Protein AF-A0A9P9NQ58-F1 (afdb_monomer_lite)

Structure (mmCIF, N/CA/C/O backbone):
data_AF-A0A9P9NQ58-F1
#
_entry.id   AF-A0A9P9NQ58-F1
#
loop_
_atom_site.group_PDB
_atom_site.id
_atom_site.type_symbol
_atom_site.label_atom_id
_atom_site.label_alt_id
_atom_site.label_comp_id
_atom_site.label_asym_id
_atom_site.label_entity_id
_atom_site.label_seq_id
_atom_site.pdbx_PDB_ins_code
_atom_site.Cartn_x
_atom_site.Cartn_y
_atom_site.Cartn_z
_atom_site.occupancy
_atom_site.B_iso_or_equiv
_atom_site.auth_seq_id
_atom_site.auth_comp_id
_atom_site.auth_asym_id
_atom_site.auth_atom_id
_atom_site.pdbx_PDB_model_num
ATOM 1 N N . MET A 1 1 ? 11.124 -5.268 5.167 1.00 48.59 1 MET A N 1
ATOM 2 C CA . MET A 1 1 ? 11.624 -5.364 3.775 1.00 48.59 1 MET A CA 1
ATOM 3 C C . MET A 1 1 ? 12.241 -4.017 3.397 1.00 48.59 1 MET A C 1
ATOM 5 O O . MET A 1 1 ? 11.651 -3.011 3.747 1.00 48.59 1 MET A O 1
ATOM 9 N N . ARG A 1 2 ? 13.442 -3.957 2.799 1.00 47.41 2 ARG A N 1
ATOM 10 C CA . ARG A 1 2 ? 14.186 -2.688 2.563 1.00 47.41 2 ARG A CA 1
ATOM 11 C C . ARG A 1 2 ? 14.200 -2.220 1.099 1.00 47.41 2 ARG A C 1
ATOM 13 O O . ARG A 1 2 ? 14.945 -1.310 0.751 1.00 47.41 2 ARG A O 1
ATOM 20 N N . CYS A 1 3 ? 13.402 -2.842 0.240 1.00 52.69 3 CYS A N 1
ATOM 21 C CA . CYS A 1 3 ? 13.528 -2.678 -1.206 1.00 52.69 3 CYS A CA 1
ATOM 22 C C . CYS A 1 3 ? 12.510 -1.689 -1.817 1.00 52.69 3 CYS A C 1
ATOM 24 O O . CYS A 1 3 ? 12.424 -1.612 -3.029 1.00 52.69 3 CYS A O 1
ATOM 26 N N . GLY A 1 4 ? 11.763 -0.916 -1.020 1.00 44.50 4 GLY A N 1
ATOM 27 C CA . GLY A 1 4 ? 10.718 -0.031 -1.557 1.00 44.50 4 GLY A CA 1
ATOM 28 C C . GLY A 1 4 ? 11.156 1.389 -1.943 1.00 44.50 4 GLY A C 1
ATOM 29 O O . GLY A 1 4 ? 10.496 2.003 -2.767 1.00 44.50 4 GLY A O 1
ATOM 30 N N . TRP A 1 5 ? 12.237 1.934 -1.363 1.00 51.31 5 TRP A N 1
ATOM 31 C CA . TRP A 1 5 ? 12.405 3.403 -1.362 1.00 51.31 5 TRP A CA 1
ATOM 32 C C . TRP A 1 5 ? 13.759 3.963 -1.823 1.00 51.31 5 TRP A C 1
ATOM 34 O O . TRP A 1 5 ? 13.784 5.037 -2.412 1.00 51.31 5 TRP A O 1
ATOM 44 N N . LEU A 1 6 ? 14.888 3.278 -1.595 1.00 52.75 6 LEU A N 1
ATOM 45 C CA . LEU A 1 6 ? 16.218 3.883 -1.835 1.00 52.75 6 LEU A CA 1
ATOM 46 C C . LEU A 1 6 ? 17.215 3.016 -2.614 1.00 52.75 6 LEU A C 1
ATOM 48 O O . LEU A 1 6 ? 18.187 3.547 -3.145 1.00 52.75 6 LEU A O 1
ATOM 52 N N . LEU A 1 7 ? 17.023 1.694 -2.673 1.00 57.38 7 LEU A N 1
ATOM 53 C CA . LEU A 1 7 ? 18.052 0.766 -3.177 1.00 57.38 7 LEU A CA 1
ATOM 54 C C . LEU A 1 7 ? 17.551 -0.256 -4.202 1.00 57.38 7 LEU A C 1
ATOM 56 O O . LEU A 1 7 ? 18.360 -1.024 -4.727 1.00 57.38 7 LEU A O 1
ATOM 60 N N . CYS A 1 8 ? 16.253 -0.294 -4.497 1.00 63.25 8 CYS A N 1
ATOM 61 C CA . CYS A 1 8 ? 15.711 -1.143 -5.553 1.00 63.25 8 CYS A CA 1
ATOM 62 C C . CYS A 1 8 ? 14.800 -0.320 -6.452 1.00 63.25 8 CYS A C 1
ATOM 64 O O . CYS A 1 8 ? 14.124 0.598 -5.993 1.00 63.25 8 CYS A O 1
ATOM 66 N N . ASP A 1 9 ? 14.834 -0.643 -7.740 1.00 72.88 9 ASP A N 1
ATOM 67 C CA . ASP A 1 9 ? 13.877 -0.108 -8.693 1.00 72.88 9 ASP A CA 1
ATOM 68 C C . ASP A 1 9 ? 12.479 -0.646 -8.366 1.00 72.88 9 ASP A C 1
ATOM 70 O O . ASP A 1 9 ? 12.338 -1.789 -7.916 1.00 72.88 9 ASP A O 1
ATOM 74 N N . TRP A 1 10 ? 11.447 0.156 -8.625 1.00 67.44 10 TRP A N 1
ATOM 75 C CA . TRP A 1 10 ? 10.058 -0.263 -8.428 1.00 67.44 10 TRP A CA 1
ATOM 76 C C . TRP A 1 10 ? 9.748 -1.559 -9.188 1.00 67.44 10 TRP A C 1
ATOM 78 O O . TRP A 1 10 ? 8.998 -2.390 -8.683 1.00 67.44 10 TRP A O 1
ATOM 88 N N . GLY A 1 11 ? 10.371 -1.791 -10.351 1.00 71.62 11 GLY A N 1
ATOM 89 C CA . GLY A 1 11 ? 10.227 -3.043 -11.092 1.00 71.62 11 GLY A CA 1
ATOM 90 C C . GLY A 1 11 ? 10.754 -4.268 -10.335 1.00 71.62 11 GLY A C 1
ATOM 91 O O . GLY A 1 11 ? 10.092 -5.303 -10.307 1.00 71.62 11 GLY A O 1
ATOM 92 N N . ASP A 1 12 ? 11.909 -4.165 -9.674 1.00 70.69 12 ASP A N 1
ATOM 93 C CA . ASP A 1 12 ? 12.457 -5.259 -8.855 1.00 70.69 12 ASP A CA 1
ATOM 94 C C . ASP A 1 12 ? 11.581 -5.527 -7.617 1.00 70.69 12 ASP A C 1
ATOM 96 O O . ASP A 1 12 ? 11.446 -6.676 -7.192 1.00 70.69 12 ASP A O 1
ATOM 100 N N . TRP A 1 13 ? 10.962 -4.479 -7.064 1.00 69.12 13 TRP A N 1
ATOM 101 C CA . TRP A 1 13 ? 10.008 -4.590 -5.960 1.00 69.12 13 TRP A CA 1
ATOM 102 C C . TRP A 1 13 ? 8.724 -5.325 -6.369 1.00 69.12 13 TRP A C 1
ATOM 104 O O . TRP A 1 13 ? 8.357 -6.300 -5.715 1.00 69.12 13 TRP A O 1
ATOM 114 N N . TYR A 1 14 ? 8.089 -4.933 -7.481 1.00 70.06 14 TYR A N 1
ATOM 115 C CA . TYR A 1 14 ? 6.895 -5.619 -7.999 1.00 70.06 14 TYR A CA 1
ATOM 116 C C . TYR A 1 14 ? 7.169 -7.095 -8.307 1.00 70.06 14 TYR A C 1
ATOM 118 O O . TYR A 1 14 ? 6.405 -7.959 -7.887 1.00 70.06 14 TYR A O 1
ATOM 126 N N . ASN A 1 15 ? 8.308 -7.401 -8.936 1.00 73.38 15 ASN A N 1
ATOM 127 C CA . ASN A 1 15 ? 8.702 -8.784 -9.217 1.00 73.38 15 ASN A CA 1
ATOM 128 C C . ASN A 1 15 ? 8.872 -9.627 -7.941 1.00 73.38 15 ASN A C 1
ATOM 130 O O . ASN A 1 15 ? 8.608 -10.829 -7.952 1.00 73.38 15 ASN A O 1
ATOM 134 N N . PHE A 1 16 ? 9.333 -9.021 -6.842 1.00 76.50 16 PHE A N 1
ATOM 135 C CA . PHE A 1 16 ? 9.442 -9.710 -5.559 1.00 76.50 16 PHE A CA 1
ATOM 136 C C . PHE A 1 16 ? 8.068 -9.981 -4.933 1.00 76.50 16 PHE A C 1
ATOM 138 O O . PHE A 1 16 ? 7.857 -11.080 -4.428 1.00 76.50 16 PHE A O 1
ATOM 145 N N . GLU A 1 17 ? 7.139 -9.024 -4.973 1.00 71.44 17 GLU A N 1
ATOM 146 C CA . GLU A 1 17 ? 5.779 -9.201 -4.439 1.00 71.44 17 GLU A CA 1
ATOM 147 C C . GLU A 1 17 ? 4.972 -10.230 -5.246 1.00 71.44 17 GLU A C 1
ATOM 149 O O . GLU A 1 17 ? 4.274 -11.063 -4.658 1.00 71.44 17 GLU A O 1
ATOM 154 N N . ASP A 1 18 ? 5.114 -10.230 -6.574 1.00 75.00 18 ASP A N 1
ATOM 155 C CA . ASP A 1 18 ? 4.505 -11.236 -7.450 1.00 75.00 18 ASP A CA 1
ATOM 156 C C . ASP A 1 18 ? 5.051 -12.632 -7.128 1.00 75.00 18 ASP A C 1
ATOM 158 O O . ASP A 1 18 ? 4.284 -13.565 -6.877 1.00 75.00 18 ASP A O 1
ATOM 162 N N . TRP A 1 19 ? 6.380 -12.760 -7.024 1.00 80.88 19 TRP A N 1
ATOM 163 C CA . TRP A 1 19 ? 7.014 -14.005 -6.595 1.00 80.88 19 TRP A CA 1
ATOM 164 C C . TRP A 1 19 ? 6.562 -14.428 -5.195 1.00 80.88 19 TRP A C 1
ATOM 166 O O . TRP A 1 19 ? 6.295 -15.605 -4.975 1.00 80.88 19 TRP A O 1
ATOM 176 N N . PHE A 1 20 ? 6.459 -13.501 -4.239 1.00 75.62 20 PHE A N 1
ATOM 177 C CA . PHE A 1 20 ? 6.038 -13.810 -2.872 1.00 75.62 20 PHE A CA 1
ATOM 178 C C . PHE A 1 20 ? 4.592 -14.314 -2.838 1.00 75.62 20 PHE A C 1
ATOM 180 O O . PHE A 1 20 ? 4.292 -15.272 -2.129 1.00 75.62 20 PHE A O 1
ATOM 187 N N . THR A 1 21 ? 3.710 -13.715 -3.638 1.00 73.56 21 THR A N 1
ATOM 188 C CA . THR A 1 21 ? 2.311 -14.145 -3.769 1.00 73.56 21 THR A CA 1
ATOM 189 C C . THR A 1 21 ? 2.210 -15.555 -4.354 1.00 73.56 21 THR A C 1
ATOM 191 O O . THR A 1 21 ? 1.394 -16.352 -3.895 1.00 73.56 21 THR A O 1
ATOM 194 N N . GLU A 1 22 ? 3.053 -15.888 -5.334 1.00 79.25 22 GLU A N 1
ATOM 195 C CA . GLU A 1 22 ? 3.104 -17.226 -5.933 1.00 79.25 22 GLU A CA 1
ATOM 196 C C . GLU A 1 22 ? 3.749 -18.261 -4.996 1.00 79.25 22 GLU A C 1
ATOM 198 O O . GLU A 1 22 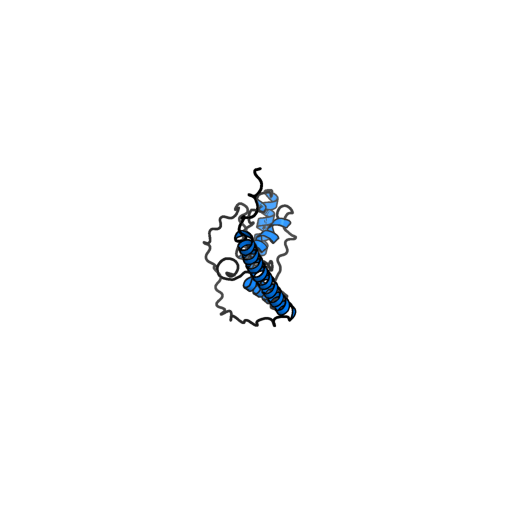? 3.248 -19.374 -4.841 1.00 79.25 22 GLU A O 1
ATOM 203 N N . ALA A 1 23 ? 4.851 -17.895 -4.339 1.00 80.25 23 ALA A N 1
ATOM 204 C CA . ALA A 1 23 ? 5.606 -18.773 -3.453 1.00 80.25 23 ALA A CA 1
ATOM 205 C C . ALA A 1 23 ? 4.898 -19.021 -2.113 1.00 80.25 23 ALA A C 1
ATOM 207 O O . ALA A 1 23 ? 5.145 -20.037 -1.460 1.00 80.25 23 ALA A O 1
ATOM 208 N N . CYS A 1 24 ? 4.045 -18.095 -1.675 1.00 78.06 24 CYS A N 1
ATOM 209 C CA . CYS A 1 24 ? 3.311 -18.161 -0.415 1.00 78.06 24 CYS A CA 1
ATOM 210 C C . CYS A 1 24 ? 1.813 -17.888 -0.646 1.00 78.06 24 CYS A C 1
ATOM 212 O O . CYS A 1 24 ? 1.304 -16.854 -0.208 1.00 78.06 24 CYS A O 1
ATOM 214 N N . PRO A 1 25 ? 1.076 -18.821 -1.279 1.00 77.25 25 PRO A N 1
ATOM 215 C CA . PRO A 1 25 ? -0.350 -18.6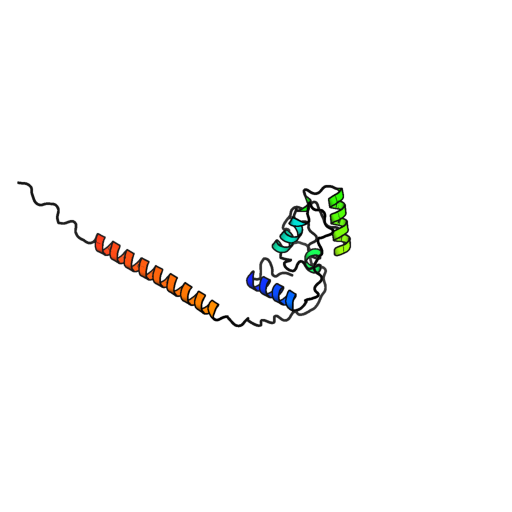42 -1.565 1.00 77.25 25 PRO A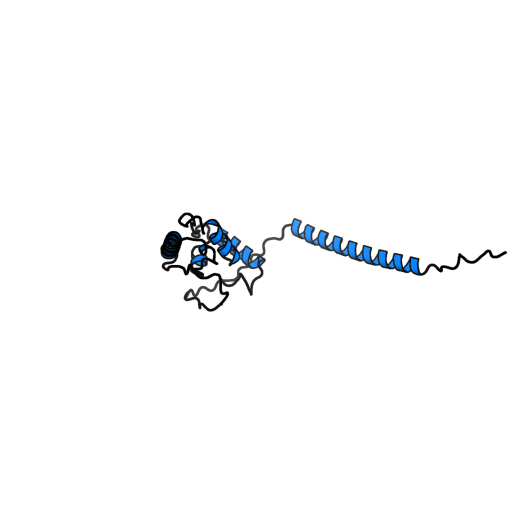 CA 1
ATOM 216 C C . PRO A 1 25 ? -1.203 -18.533 -0.290 1.00 77.25 25 PRO A C 1
ATOM 218 O O . PRO A 1 25 ? -2.239 -17.872 -0.291 1.00 77.25 25 PRO A O 1
ATOM 221 N N . ASP A 1 26 ? -0.729 -19.122 0.811 1.00 81.56 26 ASP A N 1
ATOM 222 C CA . ASP A 1 26 ? -1.377 -19.093 2.125 1.00 81.56 26 ASP A CA 1
ATOM 223 C C . ASP A 1 26 ? -0.893 -17.927 3.007 1.00 81.56 26 ASP A C 1
ATOM 225 O O . ASP A 1 26 ? -1.113 -17.921 4.223 1.00 81.56 26 ASP A O 1
ATOM 229 N N . ALA A 1 27 ? -0.194 -16.940 2.431 1.00 76.81 27 ALA A N 1
ATOM 230 C CA . ALA A 1 27 ? 0.218 -15.758 3.175 1.00 76.81 27 ALA A CA 1
ATOM 231 C C . ALA A 1 27 ? -1.013 -15.071 3.781 1.00 76.81 27 ALA A C 1
ATOM 233 O O . ALA A 1 27 ? -1.970 -14.720 3.086 1.00 76.81 27 ALA A O 1
ATOM 234 N N . LEU A 1 28 ? -0.983 -14.885 5.103 1.00 78.69 28 LEU A N 1
ATOM 235 C CA . LEU A 1 28 ? -2.107 -14.341 5.852 1.00 78.69 28 LEU A CA 1
ATOM 236 C C . LEU A 1 28 ? -2.336 -12.877 5.447 1.00 78.69 28 LEU A C 1
ATOM 238 O O . LEU A 1 28 ? -1.628 -11.970 5.905 1.00 78.69 28 LEU A O 1
ATOM 242 N N . LYS A 1 29 ? -3.319 -12.660 4.571 1.00 85.88 29 LYS A N 1
ATOM 243 C CA . LYS A 1 29 ? -3.798 -11.325 4.221 1.00 85.88 29 LYS A CA 1
ATOM 244 C C . LYS A 1 29 ? -4.508 -10.718 5.417 1.00 85.88 29 LYS A C 1
ATOM 246 O O . LYS A 1 29 ? -5.258 -11.392 6.124 1.00 85.88 29 LYS A O 1
ATOM 251 N N . VAL A 1 30 ? -4.248 -9.441 5.644 1.00 90.12 30 VAL A N 1
ATOM 252 C CA . VAL A 1 30 ? -4.914 -8.694 6.700 1.00 90.12 30 VAL A CA 1
ATOM 253 C C . VAL A 1 30 ? -6.377 -8.482 6.321 1.00 90.12 30 VAL A C 1
ATOM 255 O O . VAL A 1 30 ? -6.686 -8.007 5.231 1.00 90.12 30 VAL A O 1
ATOM 258 N N . ASP A 1 31 ? -7.279 -8.812 7.243 1.00 92.19 31 ASP A N 1
ATOM 259 C CA . ASP A 1 31 ? -8.687 -8.463 7.114 1.00 92.19 31 ASP A CA 1
ATOM 260 C C . ASP A 1 31 ? -8.965 -7.100 7.770 1.00 92.19 31 ASP A C 1
ATOM 262 O O . ASP A 1 31 ? -8.927 -6.939 8.993 1.00 92.19 31 ASP A O 1
ATOM 266 N N . TYR A 1 32 ? -9.272 -6.109 6.935 1.00 93.56 32 TYR A N 1
ATOM 267 C CA . TYR A 1 32 ? -9.638 -4.753 7.353 1.00 93.56 32 TYR A CA 1
ATOM 268 C C . TYR A 1 32 ? -11.130 -4.629 7.712 1.00 93.56 32 TYR A C 1
ATOM 270 O O . TYR A 1 32 ? -11.617 -3.531 7.995 1.00 93.56 32 TYR A O 1
ATOM 278 N N . SER A 1 33 ? -11.901 -5.724 7.679 1.00 93.56 33 SER A N 1
ATOM 279 C CA . SER A 1 33 ? -13.345 -5.699 7.930 1.00 93.56 33 SER A CA 1
ATOM 280 C C . SER A 1 33 ? -13.705 -5.134 9.308 1.00 93.56 33 SER A C 1
ATOM 282 O O . SER A 1 33 ? -14.689 -4.393 9.398 1.00 93.56 33 SER A O 1
ATOM 284 N N . GLY A 1 34 ? -12.874 -5.414 10.320 1.00 92.69 34 GLY A N 1
ATOM 285 C CA . GLY A 1 34 ? -13.031 -4.984 11.712 1.00 92.69 34 GLY A CA 1
ATOM 286 C C . GLY A 1 34 ? -12.669 -3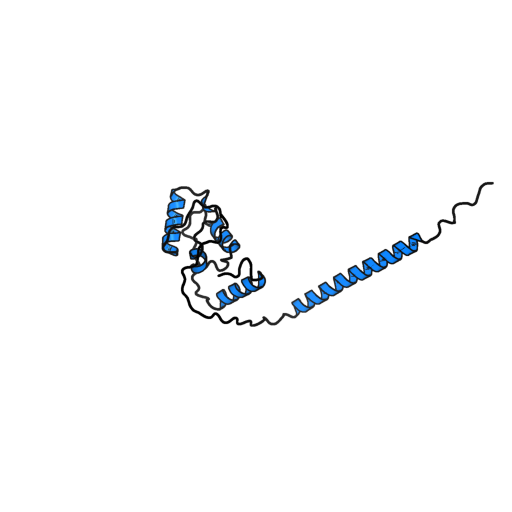.524 12.002 1.00 92.69 34 GLY A C 1
ATOM 287 O O . GLY A 1 34 ? -12.837 -3.078 13.135 1.00 92.69 34 GLY A O 1
ATOM 288 N N . LEU A 1 35 ? -12.191 -2.767 11.009 1.00 94.81 35 LEU A N 1
ATOM 289 C CA . LEU A 1 35 ? -11.884 -1.349 11.181 1.00 94.81 35 LEU A CA 1
ATOM 290 C C . LEU A 1 35 ? -13.124 -0.455 11.009 1.00 94.81 35 LEU A C 1
ATOM 292 O O . LEU A 1 35 ? -14.010 -0.759 10.201 1.00 94.81 35 LEU A O 1
ATOM 296 N N . PRO A 1 36 ? -13.174 0.693 11.710 1.00 95.69 36 PRO A N 1
ATOM 297 C CA . PRO A 1 36 ? -14.233 1.679 11.539 1.00 95.69 36 PRO A CA 1
ATOM 298 C C . PRO A 1 36 ? -14.191 2.314 10.143 1.00 95.69 36 PRO A C 1
ATOM 300 O O . PRO A 1 36 ? -13.133 2.463 9.525 1.00 95.69 36 PRO A O 1
ATOM 303 N N . SER A 1 37 ? -15.351 2.741 9.642 1.00 95.56 37 SER A N 1
ATOM 304 C CA . SER A 1 37 ? -15.491 3.302 8.290 1.00 95.56 37 SER A CA 1
ATOM 305 C C . SER A 1 37 ? -14.620 4.537 8.037 1.00 95.56 37 SER A C 1
ATOM 307 O O . SER A 1 37 ? -14.213 4.749 6.900 1.00 95.56 37 SER A O 1
ATOM 309 N N . CYS A 1 38 ? -14.288 5.311 9.078 1.00 94.31 38 CYS A N 1
ATOM 310 C CA . CYS A 1 38 ? -13.434 6.498 8.977 1.00 94.31 38 CYS A CA 1
ATOM 311 C C . CYS A 1 38 ? -12.014 6.194 8.466 1.00 94.31 38 CYS A C 1
ATOM 313 O O . CYS A 1 38 ? -11.411 7.051 7.828 1.00 94.31 38 CYS A O 1
ATOM 315 N N . ILE A 1 39 ? -11.497 4.982 8.707 1.00 94.31 39 ILE A N 1
ATOM 316 C CA . ILE A 1 39 ? -10.125 4.590 8.347 1.00 94.31 39 ILE A CA 1
ATOM 317 C C . ILE A 1 39 ? -10.079 3.447 7.325 1.00 94.31 39 ILE A C 1
ATOM 319 O O . ILE A 1 39 ? -9.093 3.294 6.606 1.00 94.31 39 ILE A O 1
ATOM 323 N N . LYS A 1 40 ? -11.152 2.653 7.234 1.00 93.50 40 LYS A N 1
ATOM 324 C CA . LYS A 1 40 ? -11.206 1.393 6.481 1.00 93.50 40 LYS A CA 1
ATOM 325 C C . LYS A 1 40 ? -10.851 1.526 4.999 1.00 93.50 40 LYS A C 1
ATOM 327 O O . LYS A 1 40 ? -10.277 0.599 4.444 1.00 93.50 40 LYS A O 1
ATOM 332 N N . SER A 1 41 ? -11.173 2.655 4.368 1.00 90.81 41 SER A N 1
ATOM 333 C CA . SER A 1 41 ? -10.812 2.919 2.968 1.00 90.81 41 SER A CA 1
ATOM 334 C C . SER A 1 41 ? -9.437 3.565 2.795 1.00 90.81 41 SER A C 1
ATOM 336 O O . SER A 1 41 ? -8.878 3.488 1.717 1.00 90.81 41 SER A O 1
ATOM 338 N N . CYS A 1 42 ? -8.900 4.223 3.824 1.00 92.75 42 CYS A N 1
ATOM 339 C CA . CYS A 1 42 ? -7.641 4.968 3.737 1.00 92.75 42 CYS A CA 1
ATOM 340 C C . CYS A 1 42 ? -6.434 4.095 4.095 1.00 92.75 42 CYS A C 1
ATOM 342 O O . CYS A 1 42 ? -5.401 4.154 3.434 1.00 92.75 42 CYS A O 1
ATOM 344 N N . LEU A 1 43 ? -6.564 3.264 5.135 1.00 91.94 43 LEU A N 1
ATOM 345 C CA . LEU A 1 43 ? -5.446 2.497 5.681 1.00 91.94 43 LEU A CA 1
ATOM 346 C C . LEU A 1 43 ? -4.815 1.522 4.668 1.00 91.94 43 LEU A C 1
ATOM 348 O O . LEU A 1 43 ? -3.588 1.514 4.572 1.00 91.94 43 LEU A O 1
ATOM 352 N N . PRO A 1 44 ? -5.588 0.725 3.897 1.00 91.31 44 PRO A N 1
ATOM 353 C CA . PRO A 1 44 ? -5.003 -0.195 2.922 1.00 91.31 44 PRO A CA 1
ATOM 354 C C . PRO A 1 44 ? -4.186 0.539 1.852 1.00 91.31 44 PRO A C 1
ATOM 356 O O . PRO A 1 44 ? -3.084 0.104 1.523 1.00 91.31 44 PRO A O 1
ATOM 359 N N . ASP A 1 45 ? -4.687 1.681 1.372 1.00 88.44 45 ASP A N 1
ATOM 360 C CA . ASP A 1 45 ? -4.024 2.495 0.350 1.00 88.44 45 ASP A CA 1
ATOM 361 C C . ASP A 1 45 ? -2.700 3.070 0.868 1.00 88.44 45 ASP A C 1
ATOM 363 O O . ASP A 1 45 ? -1.684 2.999 0.178 1.00 88.44 45 ASP A O 1
ATOM 367 N N . GLN A 1 46 ? -2.672 3.580 2.105 1.00 88.81 46 GLN A N 1
ATOM 368 C CA . GLN A 1 46 ? -1.439 4.111 2.699 1.00 88.81 46 GLN A CA 1
ATOM 369 C C . GLN A 1 46 ? -0.382 3.028 2.906 1.00 88.81 46 GLN A C 1
ATOM 371 O O . GLN A 1 46 ? 0.787 3.233 2.587 1.00 88.81 46 GLN A O 1
ATOM 376 N N . TYR A 1 47 ? -0.784 1.841 3.362 1.00 86.56 47 TYR A N 1
ATOM 377 C CA . TYR A 1 47 ? 0.145 0.721 3.473 1.00 86.56 47 TYR A CA 1
ATOM 378 C C . TYR A 1 47 ? 0.666 0.267 2.110 1.00 86.56 47 TYR A C 1
ATOM 380 O O . TYR A 1 47 ? 1.846 -0.062 2.008 1.00 86.56 47 TYR A O 1
ATOM 388 N N . MET A 1 48 ? -0.153 0.297 1.056 1.00 84.44 48 MET A N 1
ATOM 389 C CA . MET A 1 48 ? 0.323 0.037 -0.305 1.00 84.44 48 MET A CA 1
ATOM 390 C C . MET A 1 48 ? 1.342 1.086 -0.767 1.00 84.44 48 MET A C 1
ATOM 392 O O . MET A 1 48 ? 2.387 0.703 -1.288 1.00 84.44 48 MET A O 1
ATOM 396 N N . ILE A 1 49 ? 1.087 2.377 -0.522 1.00 81.81 49 ILE A N 1
ATOM 397 C CA . ILE A 1 49 ? 2.014 3.477 -0.849 1.00 81.81 49 ILE A CA 1
ATOM 398 C C . ILE A 1 49 ? 3.332 3.336 -0.078 1.00 81.81 49 ILE A C 1
ATOM 400 O O . ILE A 1 49 ? 4.405 3.513 -0.652 1.00 81.81 49 ILE A O 1
ATOM 404 N N . TYR A 1 50 ? 3.265 2.960 1.200 1.00 80.44 50 TYR A N 1
ATOM 405 C CA . TYR A 1 50 ? 4.446 2.688 2.018 1.00 80.44 50 TYR A CA 1
ATOM 406 C C . TYR A 1 50 ? 5.283 1.522 1.460 1.00 80.44 50 TYR A C 1
ATOM 408 O O . TYR A 1 50 ? 6.507 1.496 1.601 1.00 80.44 50 TYR A O 1
ATOM 416 N N . GLY A 1 51 ? 4.628 0.572 0.789 1.00 80.25 51 GLY A N 1
ATOM 417 C CA . GLY A 1 51 ? 5.248 -0.570 0.123 1.00 80.25 51 GLY A CA 1
ATOM 418 C C . GLY A 1 51 ? 4.651 -1.918 0.523 1.00 80.25 51 GLY A C 1
ATOM 419 O O . GLY A 1 51 ? 5.006 -2.928 -0.062 1.00 80.25 51 GLY A O 1
ATOM 420 N N . CYS A 1 52 ? 3.716 -1.986 1.468 1.00 82.25 52 CYS A N 1
ATOM 421 C CA . CYS A 1 52 ? 3.033 -3.223 1.862 1.00 82.25 52 CYS A CA 1
ATOM 422 C C . CYS A 1 52 ? 1.958 -3.652 0.840 1.00 82.25 52 CYS A C 1
ATOM 424 O O . CYS A 1 52 ? 0.769 -3.706 1.159 1.00 82.25 52 CYS A O 1
ATOM 426 N N . ILE A 1 53 ? 2.371 -3.973 -0.388 1.00 79.69 53 ILE A N 1
ATOM 427 C CA . ILE A 1 53 ? 1.486 -4.276 -1.527 1.00 79.69 53 ILE A CA 1
ATOM 428 C C . ILE A 1 53 ? 0.645 -5.530 -1.277 1.00 79.69 53 ILE A C 1
ATOM 430 O O . ILE A 1 53 ? -0.571 -5.508 -1.463 1.00 79.69 53 ILE A O 1
ATOM 434 N N . THR A 1 54 ? 1.261 -6.610 -0.796 1.00 80.69 54 THR A N 1
ATOM 435 C CA . THR A 1 54 ? 0.554 -7.858 -0.454 1.00 80.69 54 THR A CA 1
ATOM 436 C C . THR A 1 54 ? -0.391 -7.736 0.745 1.00 80.69 54 THR A C 1
ATOM 438 O O . THR A 1 54 ? -1.123 -8.686 1.030 1.00 80.69 54 THR A O 1
ATOM 441 N N . GLN A 1 55 ? -0.396 -6.594 1.450 1.00 85.62 55 GLN A N 1
ATOM 442 C CA . GLN A 1 55 ? -1.198 -6.358 2.659 1.00 85.62 55 GLN A CA 1
ATOM 443 C C . GLN A 1 55 ? -1.036 -7.490 3.691 1.00 85.62 55 GLN A C 1
ATOM 445 O O . GLN A 1 55 ? -1.975 -7.894 4.379 1.00 85.62 55 GLN A O 1
ATOM 450 N N . GLY A 1 56 ? 0.177 -8.046 3.769 1.00 85.62 56 GLY A N 1
ATOM 451 C CA . GLY A 1 56 ? 0.519 -9.102 4.708 1.00 85.62 56 GLY A CA 1
ATOM 452 C C . GLY A 1 56 ? 0.665 -8.567 6.130 1.00 85.62 56 GLY A C 1
ATOM 453 O O . GLY A 1 56 ? 1.197 -7.474 6.356 1.00 85.62 56 GLY A O 1
ATOM 454 N N . ARG A 1 57 ? 0.257 -9.382 7.109 1.00 86.19 57 ARG A N 1
ATOM 455 C CA . ARG A 1 57 ? 0.349 -9.055 8.543 1.00 86.19 57 ARG A CA 1
ATOM 456 C C . ARG A 1 57 ? 1.757 -8.620 8.963 1.00 86.19 57 ARG A C 1
ATOM 458 O O . ARG A 1 57 ? 1.905 -7.680 9.733 1.00 86.19 57 ARG A O 1
ATOM 465 N N . SER A 1 58 ? 2.796 -9.274 8.444 1.00 82.50 58 SER A N 1
ATOM 466 C CA . SER A 1 58 ? 4.196 -8.986 8.787 1.00 82.50 58 SER A CA 1
ATOM 467 C C . SER A 1 58 ? 4.641 -7.573 8.397 1.00 82.50 58 SER A C 1
ATOM 469 O O . SER A 1 58 ? 5.337 -6.927 9.176 1.00 82.50 58 SER A O 1
ATOM 471 N N . CYS A 1 59 ? 4.228 -7.079 7.226 1.00 83.62 59 CYS A N 1
ATOM 472 C CA . CYS A 1 59 ? 4.575 -5.734 6.765 1.00 83.62 59 CYS A CA 1
ATOM 473 C C . CYS A 1 59 ? 3.836 -4.669 7.580 1.00 83.62 59 CYS A C 1
ATOM 475 O O . CYS A 1 59 ? 4.451 -3.734 8.092 1.00 83.62 59 CYS A O 1
ATOM 477 N N . LEU A 1 60 ? 2.535 -4.879 7.789 1.00 87.50 60 LEU A N 1
ATOM 478 C CA . LEU A 1 60 ? 1.700 -3.983 8.582 1.00 87.50 60 LEU A CA 1
ATOM 479 C C . LEU A 1 60 ? 2.208 -3.863 10.027 1.00 87.50 60 LEU A C 1
ATOM 481 O O . LEU A 1 60 ? 2.352 -2.759 10.546 1.00 87.50 60 LEU A O 1
ATOM 485 N N . CYS A 1 61 ? 2.569 -4.983 10.658 1.00 87.56 61 CYS A N 1
ATOM 486 C CA . CYS A 1 61 ? 3.085 -4.976 12.026 1.00 87.56 61 CYS A CA 1
ATOM 487 C C . CYS A 1 61 ? 4.524 -4.450 12.150 1.00 87.56 61 CYS A C 1
ATOM 489 O O . CYS A 1 61 ? 4.932 -4.104 13.258 1.00 87.56 61 CYS A O 1
ATOM 491 N N . GLN A 1 62 ? 5.291 -4.374 11.052 1.00 85.44 62 GLN A N 1
ATOM 492 C CA . GLN A 1 62 ? 6.629 -3.769 11.054 1.00 85.44 62 GLN A CA 1
ATOM 493 C C . GLN A 1 62 ? 6.555 -2.239 11.182 1.00 85.44 62 GLN A C 1
ATOM 495 O O . GLN A 1 62 ? 7.430 -1.625 11.795 1.00 85.44 62 GLN A O 1
ATOM 500 N N . LYS A 1 63 ? 5.507 -1.626 10.626 1.00 80.12 63 LYS A N 1
ATOM 501 C CA . LYS A 1 63 ? 5.214 -0.198 10.754 1.00 80.12 63 LYS A CA 1
ATOM 502 C C . LYS A 1 63 ? 3.777 -0.022 11.213 1.00 80.12 63 LYS A C 1
ATOM 504 O O . LYS A 1 63 ? 2.877 0.202 10.411 1.00 80.12 63 LYS A O 1
ATOM 509 N N . GLN A 1 64 ? 3.575 -0.137 12.522 1.00 82.19 64 GLN A N 1
ATOM 510 C CA . GLN A 1 64 ? 2.297 0.137 13.175 1.00 82.19 64 GLN A CA 1
ATOM 511 C C . GLN A 1 64 ? 2.049 1.650 13.131 1.00 82.19 64 GLN A C 1
ATOM 513 O O . GLN A 1 64 ? 2.470 2.374 14.027 1.00 82.19 64 GLN A O 1
ATOM 518 N N . ASN A 1 65 ? 1.430 2.134 12.056 1.00 86.25 65 ASN A N 1
ATOM 519 C CA . ASN A 1 65 ? 1.111 3.541 11.846 1.00 86.25 65 ASN A CA 1
ATOM 520 C C . ASN A 1 65 ? -0.217 3.642 11.083 1.00 86.25 65 ASN A C 1
ATOM 522 O O . ASN A 1 65 ? -0.548 2.793 10.258 1.00 86.25 65 ASN A O 1
ATOM 526 N N . THR A 1 66 ? -0.992 4.681 11.368 1.00 89.00 66 THR A N 1
ATOM 527 C CA . THR A 1 66 ? -2.231 4.975 10.644 1.00 89.00 66 THR A CA 1
ATOM 528 C C . THR A 1 66 ? -2.036 5.936 9.474 1.00 89.00 66 THR A C 1
ATOM 530 O O . THR A 1 66 ? -2.993 6.161 8.737 1.00 89.00 66 THR A O 1
ATOM 533 N N . PHE A 1 67 ? -0.835 6.498 9.286 1.00 88.69 67 PHE A N 1
ATOM 534 C CA . PHE A 1 67 ? -0.502 7.415 8.187 1.00 88.69 67 PHE A CA 1
ATOM 535 C C . PHE A 1 67 ? -1.443 8.630 8.130 1.00 88.69 67 PHE A C 1
ATOM 537 O O . PHE A 1 67 ? -1.868 9.082 7.069 1.00 88.69 67 PHE A O 1
ATOM 544 N N . GLY A 1 68 ? -1.866 9.117 9.300 1.00 88.12 68 GLY A N 1
ATOM 545 C CA . GLY A 1 68 ? -2.852 10.190 9.416 1.00 88.12 68 GLY A CA 1
ATOM 546 C C . GLY A 1 68 ? -4.285 9.819 8.998 1.00 88.12 68 GLY A C 1
ATOM 547 O O . GLY A 1 68 ? -5.184 10.654 9.132 1.00 88.12 68 GLY A O 1
ATOM 548 N N . CYS A 1 69 ? -4.561 8.585 8.556 1.00 89.88 69 CYS A N 1
ATOM 549 C CA . CYS A 1 69 ? -5.916 8.151 8.197 1.00 89.88 69 CYS A CA 1
ATOM 550 C C . CYS A 1 69 ? -6.892 8.230 9.378 1.00 89.88 69 CYS A C 1
ATOM 552 O O . CYS A 1 69 ? -8.095 8.393 9.180 1.00 89.88 69 CYS A O 1
ATOM 554 N N . ALA A 1 70 ? -6.389 8.118 10.609 1.00 91.00 70 ALA A N 1
ATOM 555 C CA . ALA A 1 70 ? -7.213 8.127 11.807 1.00 91.00 70 ALA A CA 1
ATOM 556 C C . ALA A 1 70 ? -7.487 9.531 12.382 1.00 91.00 70 ALA A C 1
ATOM 558 O O . ALA A 1 70 ? -8.280 9.662 13.310 1.00 91.00 70 ALA A O 1
ATOM 559 N N . LEU A 1 71 ? -6.917 10.601 11.810 1.00 89.31 71 LEU A N 1
ATOM 560 C CA . LEU A 1 71 ? -7.072 11.975 12.325 1.00 89.31 71 LEU A CA 1
ATOM 561 C C . LEU A 1 71 ? -8.525 12.477 12.349 1.00 89.31 71 LEU A C 1
ATOM 563 O O . LEU A 1 71 ? -8.852 13.403 13.086 1.00 89.31 71 LEU A O 1
ATOM 567 N N . LYS A 1 72 ? -9.396 11.895 11.518 1.00 86.94 72 LYS A N 1
ATOM 568 C CA . LYS A 1 72 ? -10.825 12.242 11.430 1.00 86.94 72 LYS A CA 1
ATOM 569 C C . LYS A 1 72 ? -11.734 11.252 12.165 1.00 86.94 72 LYS A C 1
ATOM 571 O O . LYS A 1 72 ? -12.954 11.372 12.069 1.00 86.94 72 LYS A O 1
ATOM 576 N N . CYS A 1 73 ? -11.160 10.261 12.840 1.00 91.75 73 CYS A N 1
ATOM 577 C CA . CYS A 1 73 ? -11.903 9.285 13.622 1.00 91.75 73 CYS A CA 1
ATOM 578 C C . CYS A 1 73 ? -12.208 9.841 15.022 1.00 91.75 73 CYS A C 1
ATOM 580 O O . CYS A 1 73 ? -11.433 10.613 15.588 1.00 91.75 73 CYS A O 1
ATOM 582 N N . ASP A 1 74 ? -13.354 9.456 15.580 1.00 94.12 74 ASP A N 1
ATOM 583 C CA . ASP A 1 74 ? -13.722 9.788 16.954 1.00 94.12 74 ASP A CA 1
ATOM 584 C C . ASP A 1 74 ? -12.978 8.901 17.970 1.00 94.12 74 ASP A C 1
ATOM 586 O O . ASP A 1 74 ? -12.361 7.890 17.628 1.00 94.12 74 ASP A O 1
ATOM 590 N N . GLU A 1 75 ? -13.039 9.264 19.253 1.00 92.12 75 GLU A N 1
ATOM 591 C CA . GLU A 1 75 ? -12.328 8.550 20.323 1.00 92.12 75 GLU A CA 1
ATOM 592 C C . GLU A 1 75 ? -12.739 7.066 20.417 1.00 92.12 75 GLU A C 1
ATOM 594 O O . GLU A 1 75 ? -11.897 6.186 20.624 1.00 92.12 75 GLU A O 1
ATOM 599 N N . ALA A 1 76 ? -14.023 6.766 20.192 1.00 93.62 76 ALA A N 1
ATOM 600 C CA . ALA A 1 76 ? -14.533 5.397 20.172 1.00 93.62 76 ALA A CA 1
ATOM 601 C C . ALA A 1 76 ? -13.950 4.576 19.005 1.00 93.62 76 ALA A C 1
ATOM 603 O O . ALA A 1 76 ? -13.535 3.425 19.198 1.00 93.62 76 ALA A O 1
ATOM 604 N N . SER A 1 77 ? -13.854 5.165 17.808 1.00 94.50 77 SER A N 1
ATOM 605 C CA . SER A 1 77 ? -13.180 4.541 16.664 1.00 94.50 77 SER A CA 1
ATOM 606 C C . SER A 1 77 ? -11.689 4.354 16.921 1.00 94.50 77 SER A C 1
ATOM 608 O O . SER A 1 77 ? -11.165 3.285 16.621 1.00 94.50 77 SER A O 1
ATOM 610 N N . ASN A 1 78 ? -11.013 5.320 17.546 1.00 92.56 78 ASN A N 1
ATOM 611 C CA . ASN A 1 78 ? -9.587 5.216 17.879 1.00 92.56 78 ASN A CA 1
ATOM 612 C C . ASN A 1 78 ? -9.309 4.048 18.831 1.00 92.56 78 ASN A C 1
ATOM 614 O O . ASN A 1 78 ? -8.359 3.291 18.630 1.00 92.56 78 ASN A O 1
ATOM 618 N N . LYS A 1 79 ? -10.185 3.820 19.816 1.00 93.81 79 LYS A N 1
ATOM 619 C CA . LYS A 1 79 ? -10.106 2.636 20.683 1.00 93.81 79 LYS A CA 1
ATOM 620 C C . LYS A 1 79 ? -10.284 1.333 19.898 1.00 93.81 79 LYS A C 1
ATOM 622 O O . LYS A 1 79 ? -9.579 0.363 20.166 1.00 93.81 79 LYS A O 1
ATOM 627 N N . THR A 1 80 ? -11.192 1.319 18.923 1.00 95.06 80 THR A N 1
ATOM 628 C CA . THR A 1 80 ? -11.423 0.161 18.041 1.00 95.06 80 THR A CA 1
ATOM 629 C C . THR A 1 80 ? -10.208 -0.116 17.155 1.00 95.06 80 THR A C 1
ATOM 631 O O . THR A 1 80 ? -9.786 -1.262 17.040 1.00 95.06 80 THR A O 1
ATOM 634 N N . ILE A 1 81 ? -9.595 0.929 16.592 1.00 94.50 81 ILE A N 1
ATOM 635 C CA . ILE A 1 81 ? -8.362 0.845 15.796 1.00 94.50 81 ILE A CA 1
ATOM 636 C C . ILE A 1 81 ? -7.224 0.263 16.642 1.00 94.50 81 ILE A C 1
ATOM 638 O O . ILE A 1 81 ? -6.564 -0.682 16.216 1.00 94.50 81 ILE A O 1
ATOM 642 N N . ASN A 1 82 ? -7.038 0.762 17.867 1.00 94.00 82 ASN A N 1
ATOM 643 C CA . ASN A 1 82 ? -6.014 0.253 18.781 1.00 94.00 82 ASN A CA 1
ATOM 644 C C . ASN A 1 82 ? -6.243 -1.205 19.175 1.00 94.00 82 ASN A C 1
ATOM 646 O O . ASN A 1 82 ? -5.283 -1.973 19.222 1.00 94.00 82 ASN A O 1
ATOM 650 N N . GLY A 1 83 ? -7.495 -1.594 19.429 1.00 94.62 83 GLY A N 1
ATOM 651 C CA . GLY A 1 83 ? -7.858 -2.990 19.674 1.00 94.62 83 GLY A CA 1
ATOM 652 C C . GLY A 1 83 ? -7.507 -3.875 18.481 1.00 94.62 83 GLY A C 1
ATOM 653 O O . GLY A 1 83 ? -6.794 -4.858 18.639 1.00 94.62 83 GLY A O 1
ATOM 654 N N . TRP A 1 84 ? -7.892 -3.456 17.274 1.00 94.69 84 TRP A N 1
ATOM 655 C CA . TRP A 1 84 ? -7.599 -4.188 16.044 1.00 94.69 84 TRP A CA 1
ATOM 656 C C . TRP A 1 84 ? -6.090 -4.365 15.801 1.00 94.69 84 TRP A C 1
ATOM 658 O O . TRP A 1 84 ? -5.642 -5.473 15.511 1.00 94.69 84 TRP A O 1
ATOM 668 N N . PHE A 1 85 ? -5.281 -3.313 15.985 1.00 93.62 85 PHE A N 1
ATOM 669 C CA . PHE A 1 85 ? -3.819 -3.421 15.891 1.00 93.62 85 PHE A CA 1
ATOM 670 C C . PHE A 1 85 ? -3.226 -4.290 17.003 1.00 93.62 85 PHE A C 1
ATOM 672 O O . PHE A 1 85 ? -2.296 -5.047 16.743 1.00 93.62 85 PHE A O 1
ATOM 679 N N . THR A 1 86 ? -3.777 -4.244 18.217 1.00 93.56 86 THR A N 1
ATOM 680 C CA . THR A 1 86 ? -3.319 -5.095 19.325 1.00 93.56 86 THR A CA 1
ATOM 681 C C . THR A 1 86 ? -3.609 -6.568 19.048 1.00 93.56 86 THR A C 1
ATOM 683 O O . THR A 1 86 ? -2.729 -7.404 19.235 1.00 93.56 86 THR A O 1
ATOM 686 N N . ASP A 1 87 ? -4.789 -6.896 18.527 1.00 92.81 87 ASP A N 1
ATOM 687 C CA . ASP A 1 87 ? -5.155 -8.270 18.169 1.00 92.81 87 ASP A CA 1
ATOM 688 C C . ASP A 1 87 ? -4.306 -8.785 16.996 1.00 92.81 87 ASP A C 1
ATOM 690 O O . ASP A 1 87 ? -3.854 -9.935 16.978 1.00 92.81 87 ASP A O 1
ATOM 694 N N . LEU A 1 88 ? -4.037 -7.912 16.021 1.00 91.06 88 LEU A N 1
ATOM 695 C CA . LEU A 1 88 ? -3.269 -8.259 14.833 1.00 91.06 88 LEU A CA 1
ATOM 696 C C . LEU A 1 88 ? -1.756 -8.277 15.084 1.00 91.06 88 LEU A C 1
ATOM 698 O O . LEU A 1 88 ? -1.066 -9.133 14.550 1.00 91.06 88 LEU A O 1
ATOM 702 N N . CYS A 1 89 ? -1.193 -7.382 15.882 1.00 89.44 89 CYS A N 1
ATOM 703 C CA . CYS A 1 89 ? 0.260 -7.198 16.005 1.00 89.44 89 CYS A CA 1
ATOM 704 C C . CYS A 1 89 ? 0.796 -7.401 17.426 1.00 89.44 89 CYS A C 1
ATOM 706 O O . CYS A 1 89 ? 2.010 -7.409 17.618 1.00 89.44 89 CYS A O 1
ATOM 708 N N . GLY A 1 90 ? -0.077 -7.592 18.415 1.00 90.75 90 GLY A N 1
ATOM 709 C CA . GLY A 1 90 ? 0.286 -7.717 19.828 1.00 90.75 90 GLY A CA 1
ATOM 710 C C . GLY A 1 90 ? 0.579 -6.383 20.521 1.00 90.75 90 GLY A C 1
ATOM 711 O O . GLY A 1 90 ? 0.951 -6.385 21.692 1.00 90.75 90 GLY A O 1
ATOM 712 N N . ALA A 1 91 ? 0.429 -5.254 19.823 1.00 85.00 91 ALA A N 1
ATOM 713 C CA . ALA A 1 91 ? 0.683 -3.918 20.348 1.00 85.00 91 ALA A CA 1
ATOM 714 C C . ALA A 1 91 ? -0.294 -2.886 19.747 1.00 85.00 91 ALA A C 1
ATOM 716 O O . ALA A 1 91 ? -0.710 -3.048 18.596 1.00 85.00 91 ALA A O 1
ATOM 717 N N . PRO A 1 92 ? -0.679 -1.846 20.511 1.00 86.62 92 PRO A N 1
ATOM 718 C CA . PRO A 1 92 ? -1.528 -0.771 20.010 1.00 86.62 92 PRO A CA 1
ATOM 719 C C . PRO A 1 92 ? -0.752 0.144 19.055 1.00 86.62 92 PRO A C 1
ATOM 721 O O . PRO A 1 92 ? 0.469 0.256 19.142 1.00 86.62 92 PRO A O 1
ATOM 724 N N . VAL A 1 93 ? -1.478 0.839 18.180 1.00 87.00 93 VAL A N 1
ATOM 725 C CA . VAL A 1 93 ? -0.903 1.803 17.236 1.00 87.00 93 VAL A CA 1
ATOM 726 C C . VAL A 1 93 ? -0.968 3.226 17.793 1.00 87.00 93 VAL A C 1
ATOM 728 O O . VAL A 1 93 ? -1.865 3.562 18.564 1.00 87.00 93 VAL A O 1
ATOM 731 N N . ASP A 1 94 ? -0.034 4.087 17.389 1.00 77.62 94 ASP A N 1
ATOM 732 C CA . ASP A 1 94 ? -0.185 5.521 17.619 1.00 77.62 94 ASP A CA 1
ATOM 733 C C . ASP A 1 94 ? -1.139 6.115 16.571 1.00 77.62 94 ASP A C 1
ATOM 735 O O . ASP A 1 94 ? -0.891 6.096 15.364 1.00 77.62 94 ASP A O 1
ATOM 739 N N . VAL A 1 95 ? -2.278 6.607 17.049 1.00 77.50 95 VAL A N 1
ATOM 740 C CA . VAL A 1 95 ? -3.372 7.140 16.226 1.00 77.50 95 VAL A CA 1
ATOM 741 C C . VAL A 1 95 ? -3.181 8.637 15.936 1.00 77.50 95 VAL A C 1
ATOM 743 O O . VAL A 1 95 ? -3.914 9.218 15.137 1.00 77.50 95 VAL A O 1
ATOM 746 N N . THR A 1 96 ? -2.211 9.281 16.594 1.00 64.81 96 THR A N 1
ATOM 747 C CA . THR A 1 96 ? -2.042 10.743 16.589 1.00 64.81 96 THR A CA 1
ATOM 748 C C . THR A 1 96 ? -0.979 11.253 15.620 1.00 64.81 96 THR A C 1
ATOM 750 O O . THR A 1 96 ? -0.915 12.452 15.354 1.00 64.81 96 THR A O 1
ATOM 753 N N . THR A 1 97 ? -0.177 10.362 15.043 1.00 58.81 97 THR A N 1
ATOM 754 C CA . THR A 1 97 ? 0.934 10.723 14.163 1.00 58.81 97 THR A CA 1
ATOM 755 C C . THR A 1 97 ? 0.499 10.757 12.692 1.00 58.81 97 THR A C 1
ATOM 757 O O . THR A 1 97 ? 0.285 9.739 12.036 1.00 58.81 97 THR A O 1
ATOM 760 N N . SER A 1 98 ? 0.367 11.968 12.139 1.00 55.16 98 SER A N 1
ATOM 761 C CA . SER A 1 98 ? 0.648 12.197 10.716 1.00 55.16 98 SER A CA 1
ATOM 762 C C . SER A 1 98 ? 2.151 12.024 10.523 1.00 55.16 98 SER A C 1
ATOM 764 O O . SER A 1 98 ? 2.896 12.592 11.314 1.00 55.16 98 SER A O 1
ATOM 766 N N . GLU A 1 99 ? 2.580 11.229 9.542 1.00 56.91 99 GLU A N 1
ATOM 767 C CA . GLU A 1 99 ? 3.984 10.832 9.357 1.00 56.91 99 GLU A CA 1
ATOM 768 C C . GLU A 1 99 ? 4.997 11.953 9.626 1.00 56.91 99 GLU A C 1
ATOM 770 O O . GLU A 1 99 ? 5.029 12.958 8.916 1.00 56.91 99 GLU A O 1
ATOM 775 N N . ASP A 1 100 ? 5.866 11.713 10.608 1.00 44.06 100 ASP A N 1
ATOM 776 C CA . ASP A 1 100 ? 7.245 12.175 10.552 1.00 44.06 100 ASP A CA 1
ATOM 777 C C . ASP A 1 100 ? 8.035 11.036 9.897 1.00 44.06 100 ASP A C 1
ATOM 779 O O . ASP A 1 100 ? 7.990 9.889 10.358 1.00 44.06 100 ASP A O 1
ATOM 783 N N . TRP A 1 101 ? 8.698 11.314 8.779 1.00 51.12 101 TRP A N 1
ATOM 784 C CA . TRP A 1 101 ? 9.479 10.334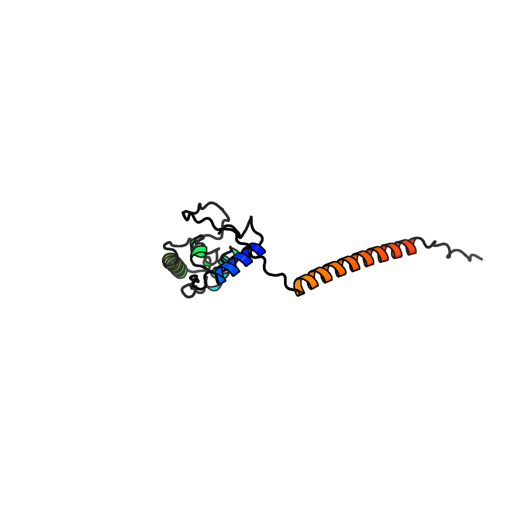 8.016 1.00 51.12 101 TRP A CA 1
ATOM 785 C C . TRP A 1 101 ? 10.842 10.061 8.675 1.00 51.12 101 TRP A C 1
ATOM 787 O O . TRP A 1 101 ? 11.845 9.901 7.982 1.00 51.12 101 TRP A O 1
ATOM 797 N N . ASP A 1 102 ? 10.899 10.012 10.008 1.00 41.12 102 ASP A N 1
ATOM 798 C CA . ASP A 1 102 ? 12.134 9.726 10.732 1.00 41.12 102 ASP A CA 1
ATOM 799 C C . ASP A 1 102 ? 12.394 8.211 10.772 1.00 41.12 102 ASP A C 1
ATOM 801 O O . ASP A 1 102 ? 11.790 7.411 11.501 1.00 41.12 102 ASP A O 1
ATOM 805 N N . ASP A 1 103 ? 13.319 7.819 9.902 1.00 46.41 103 ASP A N 1
ATOM 806 C CA . ASP A 1 103 ? 13.970 6.519 9.797 1.00 46.41 103 ASP A CA 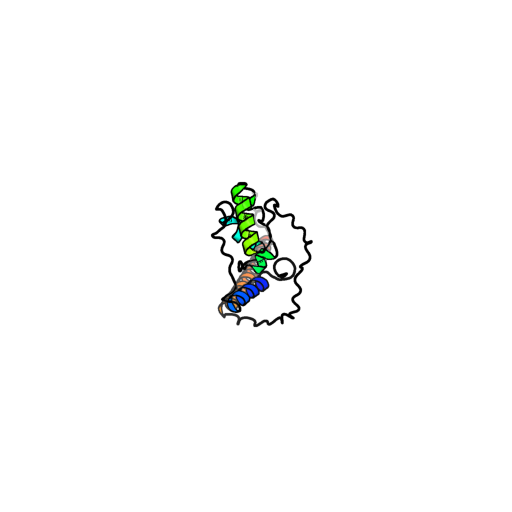1
ATOM 807 C C . ASP A 1 103 ? 14.837 6.221 11.040 1.00 46.41 103 ASP A C 1
ATOM 809 O O . ASP A 1 103 ? 16.057 6.206 10.952 1.00 46.41 103 ASP A O 1
ATOM 813 N N . ASP A 1 104 ? 14.244 5.950 12.209 1.00 39.72 104 ASP A N 1
ATOM 814 C CA . ASP A 1 104 ? 15.043 5.584 13.401 1.00 39.72 104 ASP A CA 1
ATOM 815 C C . ASP A 1 104 ? 14.371 4.571 14.349 1.00 39.72 104 ASP A C 1
ATOM 817 O O . ASP A 1 104 ? 14.451 4.653 15.574 1.00 39.72 104 ASP A O 1
ATOM 821 N N . VAL A 1 105 ? 13.736 3.530 13.794 1.00 44.34 105 VAL A N 1
ATOM 822 C CA . VAL A 1 105 ? 13.403 2.325 14.580 1.00 44.34 105 VAL A CA 1
ATOM 823 C C . VAL A 1 105 ? 14.277 1.153 14.120 1.00 44.34 105 VAL A C 1
ATOM 825 O O . VAL A 1 105 ? 14.075 0.639 13.013 1.00 44.34 105 VAL A O 1
ATOM 828 N N . PRO A 1 106 ? 15.246 0.690 14.934 1.00 36.31 106 PRO A N 1
ATOM 829 C CA . PRO A 1 106 ? 16.033 -0.487 14.600 1.00 36.31 106 PRO A CA 1
ATOM 830 C C . PRO A 1 106 ? 15.133 -1.735 14.636 1.00 36.31 106 PRO A C 1
ATOM 832 O O . PRO A 1 106 ? 14.369 -1.920 15.586 1.00 36.31 106 PRO A O 1
ATOM 835 N N . PRO A 1 107 ? 15.193 -2.621 13.625 1.00 42.81 107 PRO A N 1
ATOM 836 C CA . PRO A 1 107 ? 14.359 -3.810 13.609 1.00 42.81 107 PRO A CA 1
ATOM 837 C C . PRO A 1 107 ? 14.896 -4.843 14.607 1.00 42.81 107 PRO A C 1
ATOM 839 O O . PRO A 1 107 ? 15.902 -5.505 14.352 1.00 42.81 107 PRO A O 1
ATOM 842 N N . THR A 1 108 ? 14.184 -5.046 15.714 1.00 38.91 108 THR A N 1
ATOM 843 C CA . THR A 1 108 ? 14.302 -6.273 16.513 1.00 38.91 108 THR A CA 1
ATOM 844 C C . THR A 1 108 ? 13.599 -7.400 15.760 1.00 38.91 108 THR A C 1
ATOM 846 O O . THR A 1 108 ? 12.428 -7.688 15.986 1.00 38.91 108 THR A O 1
ATOM 849 N N . ALA A 1 109 ? 14.307 -8.023 14.821 1.00 37.69 109 ALA A N 1
ATOM 850 C CA . ALA A 1 109 ? 13.925 -9.309 14.249 1.00 37.69 109 ALA A CA 1
ATOM 851 C C . ALA A 1 109 ? 15.190 -10.076 13.847 1.00 37.69 109 ALA A C 1
ATOM 853 O O . ALA A 1 109 ? 15.724 -9.927 12.748 1.00 37.69 109 ALA A O 1
ATOM 854 N N . THR A 1 110 ? 15.681 -10.904 14.767 1.00 35.44 110 THR A N 1
ATOM 855 C CA . THR A 1 110 ? 16.738 -11.881 14.507 1.00 35.44 110 THR A CA 1
ATOM 856 C C . THR A 1 110 ? 16.159 -13.025 13.678 1.00 35.44 110 THR A C 1
ATOM 858 O O . THR A 1 110 ? 15.644 -13.994 14.224 1.00 35.44 110 THR A O 1
ATOM 861 N N . HIS A 1 111 ? 16.259 -12.930 12.354 1.00 40.72 111 HIS A N 1
ATOM 862 C CA . HIS A 1 111 ? 16.150 -14.087 11.468 1.00 40.72 111 HIS A CA 1
ATOM 863 C C . HIS A 1 111 ? 17.379 -14.141 10.561 1.00 40.72 111 HIS A C 1
ATOM 865 O O . HIS A 1 111 ? 17.471 -13.481 9.528 1.00 40.72 111 HIS A O 1
ATOM 871 N N . THR A 1 112 ? 18.353 -14.946 10.980 1.00 37.47 112 THR A N 1
ATOM 872 C CA . THR A 1 112 ? 19.483 -15.401 10.166 1.00 37.47 112 THR A CA 1
ATOM 873 C C . THR A 1 112 ? 18.977 -16.376 9.108 1.00 37.47 112 THR A C 1
ATOM 875 O O . THR A 1 112 ? 18.963 -17.586 9.315 1.00 37.47 112 THR A O 1
ATOM 878 N N . GLY A 1 113 ? 18.528 -15.836 7.981 1.00 40.03 113 GLY A N 1
ATOM 879 C CA . GLY A 1 113 ? 18.259 -16.585 6.761 1.00 40.03 113 GLY A CA 1
ATOM 880 C C . GLY A 1 113 ? 18.936 -15.876 5.600 1.00 40.03 113 GLY A C 1
ATOM 881 O O . GLY A 1 113 ? 18.523 -14.790 5.205 1.00 40.03 113 GLY A O 1
ATOM 882 N N . THR A 1 114 ? 20.005 -16.459 5.068 1.00 39.91 114 THR A N 1
ATOM 883 C CA . THR A 1 114 ? 20.629 -16.032 3.814 1.00 39.91 114 THR A CA 1
ATOM 884 C C . THR A 1 114 ? 19.624 -16.211 2.677 1.00 39.91 114 THR A C 1
ATOM 886 O O . THR A 1 114 ? 19.499 -17.294 2.110 1.00 39.91 114 THR A O 1
ATOM 889 N N . VAL A 1 115 ? 18.891 -15.146 2.344 1.00 41.00 115 VAL A N 1
ATOM 890 C CA . VAL A 1 115 ? 18.015 -15.109 1.169 1.00 41.00 115 VAL A CA 1
ATOM 891 C C . VAL A 1 115 ? 18.908 -15.092 -0.069 1.00 41.00 115 VAL A C 1
ATOM 893 O O . VAL A 1 115 ? 19.514 -14.076 -0.417 1.00 41.00 115 VAL A O 1
ATOM 896 N N . GLN A 1 116 ? 19.039 -16.251 -0.713 1.00 40.75 116 GLN A N 1
ATOM 897 C CA . GLN A 1 116 ? 19.651 -16.351 -2.029 1.00 40.75 116 GLN A CA 1
ATOM 898 C C . GLN A 1 116 ? 18.850 -15.500 -3.019 1.00 40.75 116 GLN A C 1
ATOM 900 O O . GLN A 1 116 ? 17.669 -15.743 -3.253 1.00 40.75 116 GLN A O 1
ATOM 905 N N . ARG A 1 117 ? 19.516 -14.518 -3.638 1.00 46.81 117 ARG A N 1
ATOM 906 C CA . ARG A 1 117 ? 19.032 -13.859 -4.855 1.00 46.81 117 ARG A CA 1
ATOM 907 C C . ARG A 1 117 ? 18.969 -14.895 -5.972 1.00 46.81 117 ARG A C 1
ATOM 909 O O . ARG A 1 117 ? 19.984 -15.172 -6.609 1.00 46.81 117 ARG A O 1
ATOM 916 N N . VAL A 1 118 ? 17.789 -15.432 -6.234 1.00 43.12 118 VAL A N 1
ATOM 917 C CA . VAL A 1 118 ? 17.526 -16.186 -7.457 1.00 43.12 118 VAL A CA 1
ATOM 918 C C . VAL A 1 118 ? 16.785 -15.250 -8.403 1.00 43.12 118 VAL A C 1
ATOM 920 O O . VAL A 1 118 ? 15.638 -14.898 -8.164 1.00 43.12 118 VAL A O 1
ATOM 923 N N . ARG A 1 119 ? 17.466 -14.809 -9.466 1.00 49.72 119 ARG A N 1
ATOM 924 C CA . ARG A 1 119 ? 16.814 -14.236 -10.648 1.00 49.72 119 ARG A CA 1
ATOM 925 C C . ARG A 1 119 ? 16.537 -15.370 -11.634 1.00 49.72 119 ARG A C 1
ATOM 927 O O . ARG A 1 119 ? 17.485 -15.808 -12.287 1.00 49.72 119 ARG A O 1
ATOM 934 N N . PRO A 1 120 ? 15.285 -15.771 -11.870 1.00 42.97 120 PRO A N 1
ATOM 935 C CA . PRO A 1 120 ? 14.878 -16.196 -13.190 1.00 42.97 120 PRO A CA 1
ATOM 936 C C . PRO A 1 120 ? 14.351 -14.961 -13.922 1.00 42.97 120 PRO A C 1
ATOM 938 O O . PRO A 1 120 ? 13.300 -14.413 -13.611 1.00 42.97 120 PRO A O 1
ATOM 941 N N . LYS A 1 121 ? 15.138 -14.485 -14.885 1.00 52.72 121 LYS A N 1
ATOM 942 C CA . LYS A 1 121 ? 14.709 -13.476 -15.853 1.00 52.72 121 LYS A CA 1
ATOM 943 C C . LYS A 1 121 ? 13.521 -14.067 -16.621 1.00 52.72 121 LYS A C 1
ATOM 945 O O . LYS A 1 121 ? 13.700 -15.103 -17.263 1.00 52.72 121 LYS A O 1
ATOM 950 N N . ALA A 1 122 ? 12.341 -13.452 -16.536 1.00 61.47 122 ALA A N 1
ATOM 951 C CA . ALA A 1 122 ? 11.197 -13.876 -17.336 1.00 61.47 122 ALA A CA 1
ATOM 952 C C . ALA A 1 122 ? 11.587 -13.876 -18.830 1.00 61.47 122 ALA A C 1
ATOM 954 O O . ALA A 1 122 ? 12.351 -13.000 -19.265 1.00 61.47 122 ALA A O 1
ATOM 955 N N . PRO A 1 123 ? 11.143 -14.869 -19.618 1.00 70.12 123 PRO A N 1
ATOM 956 C CA . PRO A 1 123 ? 11.407 -14.882 -21.046 1.00 70.12 123 PRO A CA 1
ATOM 957 C C . PRO A 1 123 ? 10.737 -13.659 -21.679 1.00 70.12 123 PRO A C 1
ATOM 959 O O . PRO A 1 123 ? 9.524 -13.503 -21.612 1.00 70.12 123 PRO A O 1
ATOM 962 N N . ILE A 1 124 ? 11.554 -12.791 -22.278 1.00 67.12 124 ILE A N 1
ATOM 963 C CA . ILE A 1 124 ? 11.111 -11.575 -22.968 1.00 67.12 124 ILE A CA 1
ATOM 964 C C . ILE A 1 124 ? 10.066 -11.976 -24.012 1.00 67.12 124 ILE A C 1
ATOM 966 O O . ILE A 1 124 ? 10.357 -12.767 -24.917 1.00 67.12 124 ILE A O 1
ATOM 970 N N . HIS A 1 125 ? 8.849 -11.449 -23.887 1.00 83.25 125 HIS A N 1
ATOM 971 C CA . HIS A 1 125 ? 7.794 -11.737 -24.845 1.00 83.25 125 HIS A CA 1
ATOM 972 C C . HIS A 1 125 ? 8.064 -11.022 -26.176 1.00 83.25 125 HIS A C 1
ATOM 974 O O . HIS A 1 125 ? 8.604 -9.918 -26.228 1.00 83.25 125 HIS A O 1
ATOM 980 N N . TRP A 1 126 ? 7.655 -11.641 -27.286 1.00 89.56 126 TRP A N 1
ATOM 981 C CA . TRP A 1 126 ? 7.927 -11.129 -28.635 1.00 89.56 126 TRP A CA 1
ATOM 982 C C . TRP A 1 126 ? 7.398 -9.699 -28.871 1.00 89.56 126 TRP A C 1
ATOM 984 O O . TRP A 1 126 ? 7.994 -8.944 -29.637 1.00 89.56 126 TRP A O 1
ATOM 994 N N . TYR A 1 127 ? 6.316 -9.300 -28.193 1.00 85.69 127 TYR A N 1
ATOM 995 C CA . TYR A 1 127 ? 5.736 -7.962 -28.321 1.00 85.69 127 TYR A CA 1
ATOM 996 C C . TYR A 1 127 ? 6.578 -6.867 -27.643 1.00 85.69 127 TYR A C 1
ATOM 998 O O . TYR A 1 127 ? 6.553 -5.723 -28.095 1.00 85.69 127 TYR A O 1
ATOM 1006 N N . GLU A 1 128 ? 7.373 -7.194 -26.619 1.00 79.06 128 GLU A N 1
ATOM 1007 C CA . GLU A 1 128 ? 8.288 -6.234 -25.980 1.00 79.06 128 GLU A CA 1
ATOM 1008 C C . GLU A 1 128 ? 9.427 -5.855 -26.932 1.00 79.06 128 GLU A C 1
ATOM 1010 O O . GLU A 1 128 ? 9.795 -4.685 -27.042 1.00 79.06 128 GLU A O 1
ATOM 1015 N N . TYR A 1 129 ? 9.921 -6.824 -27.710 1.00 89.38 129 TYR A N 1
ATOM 1016 C CA . TYR A 1 129 ? 10.893 -6.566 -28.773 1.00 89.38 129 TYR A CA 1
ATOM 1017 C C . TYR A 1 129 ? 10.312 -5.643 -29.850 1.00 89.38 129 TYR A C 1
ATOM 1019 O O . TYR A 1 129 ? 10.958 -4.683 -30.274 1.00 89.38 129 TYR A O 1
ATOM 1027 N N . VAL A 1 130 ? 9.062 -5.888 -30.253 1.00 91.62 130 VAL A N 1
ATOM 1028 C CA . VAL A 1 130 ? 8.357 -5.048 -31.231 1.00 91.62 130 VAL A CA 1
ATOM 1029 C C . VAL A 1 130 ? 8.202 -3.614 -30.716 1.00 91.62 130 VAL A C 1
ATOM 1031 O O . VAL A 1 130 ? 8.469 -2.674 -31.466 1.00 91.62 130 VAL A O 1
ATOM 1034 N N . ALA A 1 131 ? 7.848 -3.425 -29.442 1.00 89.19 131 ALA A N 1
ATOM 1035 C CA . ALA A 1 131 ? 7.708 -2.099 -28.843 1.00 89.19 131 ALA A CA 1
ATOM 1036 C C . ALA A 1 131 ? 9.031 -1.310 -28.848 1.00 89.19 131 ALA A C 1
ATOM 1038 O O . ALA A 1 131 ? 9.048 -0.141 -29.239 1.00 89.19 131 ALA A O 1
ATOM 1039 N N . ILE A 1 132 ? 10.150 -1.957 -28.499 1.00 91.69 132 ILE A N 1
ATOM 1040 C CA . ILE A 1 132 ? 11.485 -1.335 -28.523 1.00 91.69 132 ILE A CA 1
ATOM 1041 C C . ILE A 1 132 ? 11.883 -0.949 -29.953 1.00 91.69 132 ILE A C 1
ATOM 1043 O O . ILE A 1 132 ? 12.366 0.162 -30.189 1.00 91.69 132 ILE A O 1
ATOM 1047 N N . VAL A 1 133 ? 11.647 -1.832 -30.929 1.00 95.69 133 VAL A N 1
ATOM 1048 C CA . VAL A 1 133 ? 11.977 -1.564 -32.337 1.00 95.69 133 VAL A CA 1
ATOM 1049 C C . VAL A 1 133 ? 11.152 -0.394 -32.876 1.00 95.69 133 VAL A C 1
ATOM 1051 O O . VAL A 1 133 ? 11.726 0.538 -33.440 1.00 95.69 133 VAL A O 1
ATOM 1054 N N . ILE A 1 134 ? 9.836 -0.374 -32.647 1.00 95.62 134 ILE A N 1
ATOM 1055 C CA . ILE A 1 134 ? 8.963 0.728 -33.087 1.00 95.62 134 ILE A CA 1
ATOM 1056 C C . ILE A 1 134 ? 9.365 2.044 -32.406 1.00 95.62 134 ILE A C 1
ATOM 1058 O O . ILE A 1 134 ? 9.481 3.075 -33.075 1.00 95.62 134 ILE A O 1
ATOM 1062 N N . GLY A 1 135 ? 9.648 2.015 -31.101 1.00 95.00 135 GLY A N 1
ATOM 1063 C CA . GLY A 1 135 ? 10.158 3.172 -30.363 1.00 95.00 135 GLY A CA 1
ATOM 1064 C C . GLY A 1 135 ? 11.460 3.718 -30.958 1.00 95.00 135 GLY A C 1
ATOM 1065 O O . GLY A 1 135 ? 11.581 4.916 -31.196 1.00 95.00 135 GLY A O 1
ATOM 1066 N N . SER A 1 136 ? 12.412 2.848 -31.302 1.00 94.62 136 SER A N 1
ATOM 1067 C CA . SER A 1 136 ? 13.678 3.278 -31.912 1.00 94.62 136 SER A CA 1
ATOM 1068 C C . SER A 1 136 ? 13.490 3.885 -33.312 1.00 94.62 136 SER A C 1
ATOM 1070 O O . SER A 1 136 ? 14.077 4.923 -33.625 1.00 94.62 136 SER A O 1
ATOM 1072 N N . LEU A 1 137 ? 12.619 3.298 -34.140 1.00 96.62 137 LEU A N 1
ATOM 1073 C CA . LEU A 1 137 ? 12.352 3.774 -35.499 1.00 96.62 137 LEU A CA 1
ATOM 1074 C C . LEU A 1 137 ? 11.630 5.124 -35.513 1.00 96.62 137 LEU A C 1
ATOM 1076 O O . LEU A 1 137 ? 11.961 5.984 -36.330 1.00 96.62 137 LEU A O 1
ATOM 1080 N N . THR A 1 138 ? 10.678 5.337 -34.604 1.00 96.56 138 THR A N 1
ATOM 1081 C CA . THR A 1 138 ? 9.966 6.622 -34.496 1.00 96.56 138 THR A CA 1
ATOM 1082 C C . THR A 1 138 ? 10.908 7.756 -34.098 1.00 96.56 138 THR A C 1
ATOM 1084 O O . THR A 1 138 ? 10.880 8.819 -34.721 1.00 96.56 138 THR A O 1
ATOM 1087 N N . VAL A 1 139 ? 11.810 7.519 -33.142 1.00 96.88 139 VAL A N 1
ATOM 1088 C CA . VAL A 1 139 ? 12.829 8.503 -32.746 1.00 96.88 139 VAL A CA 1
ATOM 1089 C C . VAL A 1 139 ? 13.765 8.829 -33.912 1.00 96.88 139 VAL A C 1
ATOM 1091 O O . VAL A 1 139 ? 14.011 10.004 -34.195 1.00 96.88 139 VAL A O 1
ATOM 1094 N N . LEU A 1 140 ? 14.245 7.819 -34.645 1.00 96.75 140 LEU A N 1
ATOM 1095 C CA . LEU A 1 140 ? 15.106 8.037 -35.813 1.00 96.75 140 LEU A CA 1
ATOM 1096 C C . LEU A 1 140 ? 14.394 8.827 -36.919 1.00 96.75 140 LEU A C 1
ATOM 1098 O O . LEU A 1 140 ? 14.984 9.745 -37.492 1.00 96.75 140 LEU A O 1
ATOM 1102 N N . ALA A 1 141 ? 13.122 8.524 -37.188 1.00 96.38 141 ALA A N 1
ATOM 1103 C CA . ALA A 1 141 ? 12.324 9.253 -38.169 1.00 96.38 141 ALA A CA 1
ATOM 1104 C C . ALA A 1 141 ? 12.182 10.739 -37.800 1.00 96.38 141 ALA A C 1
ATOM 1106 O O . ALA A 1 141 ? 12.351 11.604 -38.663 1.00 96.38 141 ALA A O 1
ATOM 1107 N N . LEU A 1 142 ? 11.951 11.048 -36.519 1.00 96.06 142 LEU A N 1
ATOM 1108 C CA . LEU A 1 142 ? 11.878 12.428 -36.029 1.00 96.06 142 LEU A CA 1
ATOM 1109 C C . LEU A 1 142 ? 13.213 13.167 -36.175 1.00 96.06 142 LEU A C 1
ATOM 1111 O O . LEU A 1 142 ? 13.230 14.318 -36.611 1.00 96.06 142 LEU A O 1
ATOM 1115 N N . ILE A 1 143 ? 14.338 12.513 -35.874 1.00 96.31 143 ILE A N 1
ATOM 1116 C CA . ILE A 1 143 ? 15.671 13.114 -36.036 1.00 96.31 143 ILE A CA 1
ATOM 1117 C C . ILE A 1 143 ? 15.931 13.453 -37.508 1.00 96.31 143 ILE A C 1
ATOM 1119 O O . ILE A 1 143 ? 16.327 14.578 -37.825 1.00 96.31 143 ILE A O 1
ATOM 1123 N N . VAL A 1 144 ? 15.668 12.512 -38.420 1.00 96.69 144 VAL A N 1
ATOM 1124 C CA . VAL A 1 144 ? 15.842 12.728 -39.865 1.00 96.69 144 VAL A CA 1
ATOM 1125 C C . VAL A 1 144 ? 14.942 13.863 -40.356 1.00 96.69 144 VAL A C 1
ATOM 1127 O O . VAL A 1 144 ? 15.411 14.758 -41.064 1.00 96.69 144 VAL A O 1
ATOM 1130 N N . TRP A 1 145 ? 13.676 13.875 -39.935 1.00 96.44 145 TRP A N 1
ATOM 1131 C CA . TRP A 1 145 ? 12.719 14.929 -40.269 1.00 96.44 145 TRP A CA 1
ATOM 1132 C C . TRP A 1 145 ? 13.193 16.314 -39.814 1.00 96.44 145 TRP A C 1
ATOM 1134 O O . TRP A 1 145 ? 13.163 17.273 -40.593 1.00 96.44 145 TRP A O 1
ATOM 1144 N N . CYS A 1 146 ? 13.687 16.427 -38.579 1.00 94.88 146 CYS A N 1
ATOM 1145 C CA . CYS A 1 146 ? 14.245 17.668 -38.047 1.00 94.88 146 CYS A CA 1
ATOM 1146 C C . CYS A 1 146 ? 15.452 18.145 -38.865 1.00 94.88 146 CYS A C 1
ATOM 1148 O O . CYS A 1 146 ? 15.498 19.306 -39.276 1.00 94.88 146 CYS A O 1
ATOM 1150 N N . VAL A 1 147 ? 16.404 17.258 -39.169 1.00 94.62 147 VAL A N 1
ATOM 1151 C CA . VAL A 1 147 ? 17.603 17.613 -39.949 1.00 94.62 147 VAL A CA 1
ATOM 1152 C C . VAL A 1 147 ? 17.235 18.085 -41.358 1.00 94.62 147 VAL A C 1
ATOM 1154 O O . VAL A 1 147 ? 17.775 19.092 -41.829 1.00 94.62 147 VAL A O 1
ATOM 1157 N N . LEU A 1 148 ? 16.303 17.401 -42.027 1.00 92.94 148 LEU A N 1
ATOM 1158 C CA . LEU A 1 148 ? 15.843 17.775 -43.367 1.00 92.94 148 LEU A CA 1
ATOM 1159 C C . LEU A 1 148 ? 15.151 19.143 -43.372 1.00 92.94 148 LEU A C 1
ATOM 1161 O O . LEU A 1 148 ? 15.471 19.982 -44.216 1.00 92.94 148 LEU A O 1
ATOM 1165 N N . ASN A 1 149 ? 14.271 19.413 -42.405 1.00 91.38 149 ASN A N 1
ATOM 1166 C CA . ASN A 1 149 ? 13.589 20.707 -42.307 1.00 91.38 149 ASN A CA 1
ATOM 1167 C C . ASN A 1 149 ? 14.538 21.866 -41.982 1.00 91.38 149 ASN A C 1
ATOM 1169 O O . ASN A 1 149 ? 14.391 22.958 -42.542 1.00 91.38 149 ASN A O 1
ATOM 1173 N N . ILE A 1 150 ? 15.555 21.637 -41.146 1.00 89.44 150 ILE A N 1
ATOM 1174 C CA . ILE A 1 150 ? 16.609 22.628 -40.880 1.00 89.44 150 ILE A CA 1
ATOM 1175 C C . ILE A 1 150 ? 17.398 22.920 -42.164 1.00 89.44 150 ILE A C 1
ATOM 1177 O O . ILE A 1 150 ? 17.625 24.082 -42.511 1.00 89.44 150 ILE A O 1
ATOM 1181 N N . ARG A 1 151 ? 17.782 21.879 -42.917 1.00 84.19 151 ARG A N 1
ATOM 1182 C CA . ARG A 1 151 ? 18.506 22.033 -44.192 1.00 84.19 151 ARG A CA 1
ATOM 1183 C C . ARG A 1 151 ? 17.682 22.790 -45.236 1.00 84.19 151 ARG A C 1
ATOM 1185 O O . ARG A 1 151 ? 18.229 23.658 -45.916 1.00 84.19 151 ARG A O 1
ATOM 1192 N N . LEU A 1 152 ? 16.387 22.499 -45.348 1.00 81.56 152 LEU A N 1
ATOM 1193 C CA . LEU A 1 152 ? 15.471 23.190 -46.261 1.00 81.56 152 LEU A CA 1
ATOM 1194 C C . LEU A 1 152 ? 15.291 24.663 -45.876 1.00 81.56 152 LEU A C 1
ATOM 1196 O O . LEU A 1 152 ? 15.419 25.540 -46.732 1.00 81.56 152 LEU A O 1
ATOM 1200 N N . SER A 1 153 ? 15.101 24.947 -44.587 1.00 79.06 153 SER A N 1
ATOM 1201 C CA . SER A 1 153 ? 14.982 26.318 -44.072 1.00 79.06 153 SER A CA 1
ATOM 1202 C C . SER A 1 153 ? 16.246 27.145 -44.323 1.00 79.06 153 SER A C 1
ATOM 1204 O O . SER A 1 153 ? 16.163 28.313 -44.704 1.00 79.06 153 SER A O 1
ATOM 1206 N N . ASN A 1 154 ? 17.425 26.534 -44.182 1.00 72.81 154 ASN A N 1
ATOM 1207 C CA . ASN A 1 154 ? 18.696 27.192 -44.484 1.00 72.81 154 ASN A CA 1
ATOM 1208 C C . ASN A 1 154 ? 18.873 27.453 -45.987 1.00 72.81 154 ASN A C 1
ATOM 1210 O O . ASN A 1 154 ? 19.396 28.499 -46.363 1.00 72.81 154 ASN A O 1
ATOM 1214 N N . LYS A 1 155 ? 18.403 26.549 -46.857 1.00 70.00 155 LYS A N 1
ATOM 1215 C CA . LYS A 1 155 ? 18.505 26.713 -48.316 1.00 70.00 155 LYS A CA 1
ATOM 1216 C C . LYS A 1 155 ? 17.626 27.854 -48.843 1.00 70.00 155 LYS A C 1
ATOM 1218 O O . LYS A 1 155 ? 18.046 28.567 -49.748 1.00 70.00 155 LYS A O 1
ATOM 1223 N N . ILE A 1 156 ? 16.446 28.069 -48.254 1.00 63.50 156 ILE A N 1
ATOM 1224 C CA . ILE A 1 156 ? 15.535 29.167 -48.629 1.00 63.50 156 ILE A CA 1
ATOM 1225 C C . ILE A 1 156 ? 16.107 30.532 -48.217 1.00 63.50 156 ILE A C 1
ATOM 1227 O O . ILE A 1 156 ? 15.982 31.501 -48.960 1.00 63.50 156 ILE A O 1
ATOM 1231 N N . ARG A 1 157 ? 16.805 30.607 -47.076 1.00 59.66 157 ARG A N 1
ATOM 1232 C CA . ARG A 1 157 ? 17.395 31.856 -46.560 1.00 59.66 157 ARG A CA 1
ATOM 1233 C C . ARG A 1 157 ? 18.555 32.398 -47.415 1.00 59.66 157 ARG A C 1
ATOM 1235 O O . ARG A 1 157 ? 18.900 33.566 -47.291 1.00 59.66 157 ARG A O 1
ATOM 1242 N N . VAL A 1 158 ? 19.144 31.563 -48.277 1.00 59.69 158 VAL A N 1
ATOM 1243 C CA . VAL A 1 158 ? 20.282 31.909 -49.154 1.00 59.69 158 VAL A CA 1
ATOM 1244 C C . VAL A 1 158 ? 19.831 32.295 -50.572 1.00 59.69 158 VAL A C 1
ATOM 1246 O O . VAL A 1 158 ? 20.658 32.705 -51.382 1.00 59.69 158 VAL A O 1
ATOM 1249 N N . LEU A 1 159 ? 18.533 32.227 -50.900 1.00 58.41 159 LEU A N 1
ATOM 1250 C CA . LEU A 1 159 ? 18.045 32.764 -52.173 1.00 58.41 159 LEU A CA 1
ATOM 1251 C C . LEU A 1 159 ? 18.196 34.298 -52.159 1.00 58.41 159 LEU A C 1
ATOM 1253 O O . LEU A 1 159 ? 17.555 34.965 -51.344 1.00 58.41 159 LEU A O 1
ATOM 1257 N N . PRO A 1 160 ? 19.049 34.881 -53.023 1.00 52.56 160 PRO A N 1
ATOM 1258 C CA . PRO A 1 160 ? 19.317 36.307 -52.996 1.00 52.56 160 PRO A CA 1
ATOM 1259 C C . PRO A 1 160 ? 18.052 37.079 -53.375 1.00 52.56 160 PRO A C 1
ATOM 1261 O O . PRO A 1 160 ? 17.473 36.888 -54.444 1.00 52.56 160 PRO A O 1
ATOM 1264 N N . SER A 1 161 ? 17.652 37.992 -52.490 1.00 59.12 161 SER A N 1
ATOM 1265 C CA . SER A 1 161 ? 16.628 39.018 -52.703 1.00 59.12 161 SER A CA 1
ATOM 1266 C C . SER A 1 161 ? 17.103 40.064 -53.728 1.00 59.12 161 SER A C 1
ATOM 1268 O O . SER A 1 161 ? 17.218 41.249 -53.422 1.00 59.12 161 SER A O 1
ATOM 1270 N N . SER A 1 162 ? 17.437 39.645 -54.949 1.00 56.47 162 SER A N 1
ATOM 1271 C CA . SER A 1 162 ? 17.983 40.517 -55.999 1.00 56.47 162 SER A CA 1
ATOM 1272 C C . SER A 1 162 ? 16.997 40.827 -57.129 1.00 56.47 162 SER A C 1
ATOM 1274 O O . SER A 1 162 ? 17.400 41.355 -58.162 1.00 56.47 162 SER A O 1
ATOM 1276 N N . ARG A 1 163 ? 15.693 40.568 -56.959 1.00 57.41 163 ARG A N 1
ATOM 1277 C CA . ARG A 1 163 ? 14.697 40.808 -58.019 1.00 57.41 163 ARG A CA 1
ATOM 1278 C C . ARG A 1 163 ? 13.533 41.717 -57.610 1.00 57.41 163 ARG A C 1
ATOM 1280 O O . ARG A 1 163 ? 12.395 41.398 -57.905 1.00 57.41 163 ARG A O 1
ATOM 1287 N N . LEU A 1 164 ? 13.805 42.860 -56.973 1.00 56.03 164 LEU A N 1
ATOM 1288 C CA . LEU A 1 164 ? 12.821 43.946 -56.794 1.00 56.03 164 LEU A CA 1
ATOM 1289 C C . LEU A 1 164 ? 13.483 45.343 -56.812 1.00 56.03 164 LEU A C 1
ATOM 1291 O O . LEU A 1 164 ? 13.289 46.141 -55.909 1.00 56.03 164 LEU A O 1
ATOM 1295 N N . LYS A 1 165 ? 14.278 45.664 -57.840 1.00 54.91 165 LYS A N 1
ATOM 1296 C CA . LYS A 1 165 ? 14.569 47.063 -58.228 1.00 54.91 165 LYS A CA 1
ATOM 1297 C C . LYS A 1 165 ? 14.782 47.146 -59.742 1.00 54.91 165 LYS A C 1
ATOM 1299 O O . LYS A 1 165 ? 15.906 47.179 -60.222 1.00 54.91 165 LYS A O 1
ATOM 1304 N N . SER A 1 166 ? 13.695 47.146 -60.509 1.00 59.97 166 SER A N 1
ATOM 1305 C CA . SER A 1 166 ? 13.718 47.638 -61.891 1.00 59.97 166 SER A CA 1
ATOM 1306 C C . SER A 1 166 ? 12.339 48.154 -62.281 1.00 59.97 166 SER A C 1
ATOM 1308 O O . SER A 1 166 ? 11.481 47.392 -62.717 1.00 59.97 166 SER A O 1
ATOM 1310 N N . LYS A 1 167 ? 12.127 49.447 -62.024 1.00 51.91 167 LYS A N 1
ATOM 1311 C CA . LYS A 1 167 ? 11.479 50.416 -62.920 1.00 51.91 167 LYS A CA 1
ATOM 1312 C C . LYS A 1 167 ? 11.276 51.721 -62.156 1.00 51.91 167 LYS A C 1
ATOM 1314 O O . LYS A 1 167 ? 10.291 51.896 -61.452 1.00 51.91 167 LYS A O 1
ATOM 1319 N N . SER A 1 168 ? 12.251 52.613 -62.291 1.00 57.97 168 SER A N 1
ATOM 1320 C CA . SER A 1 168 ? 11.994 54.048 -62.265 1.00 57.97 168 SER A CA 1
ATOM 1321 C C . SER A 1 168 ? 12.178 54.500 -63.706 1.00 57.97 168 SER A C 1
ATOM 1323 O O . SER A 1 168 ? 13.265 54.348 -64.266 1.00 57.97 168 SER A O 1
ATOM 1325 N N . THR A 1 169 ? 11.103 54.958 -64.326 1.00 64.31 169 THR A N 1
ATOM 1326 C CA . THR A 1 169 ? 11.124 55.797 -65.524 1.00 64.31 169 THR A CA 1
ATOM 1327 C C . THR A 1 169 ? 10.075 56.861 -65.294 1.00 64.31 169 THR A C 1
ATOM 1329 O O . THR A 1 169 ? 8.990 56.473 -64.806 1.00 64.31 169 THR A O 1
#

Foldseek 3Di:
DPADDDPHDVVVLVVVVVVCCVVCVVQDADDLVQADPLQSVPQLVVLVVVSVVSNGLVSCLQDQESLQSLVPPDPVRQVSQQVSCCVSNVGGGDSPDNDDPDPDDDDPDDDPDPPDPDDPPPDDDPVNVVVVVVVVVVVVVVVVVVVVVVVVVVVVVPPDPPPPDDDDD

Secondary structure (DSSP, 8-state):
---SSSSS-HHHHHHHHHHHHHH-TT--B--GGGS-HHHHTTHHHHHHHHT-TT-BHHHHHHS-B-TTGGGGS-HHHHHHHHHHHHHHHSS--BSS------------------------PPPPPHHHHHHHHHHHHHHHHHHHHHHHHHHHHHHHHTS---SS-----

Sequence (169 aa):
MRCGWLLCDWGDWYNFEDWFTEACPDALKVDYSGLPSCIKSCLPDQYMIYGCITQGRSCLCQKQNTFGCALKCDEASNKTINGWFTDLCGAPVDVTTSEDWDDDVPPTATHTGTVQRVRPKAPIHWYEYVAIVIGSLTVLALIVWCVLNIRLSNKIRVLPSSRLKSKST

Radius of gyration: 29.74 Å; chains: 1; bounding box: 36×75×86 Å

pLDDT: mean 76.09, std 18.46, range [35.44, 96.88]